Protein AF-A0A9W9AY41-F1 (afdb_monomer)

Radius of gyration: 22.3 Å; Cα contacts (8 Å, |Δi|>4): 26; chains: 1; bounding box: 44×32×64 Å

Foldseek 3Di:
DCPDPVNVVVVVVVVVVVVVLVVLVVVLVVLVVLLVCLVVLVVVLVVVLVVCVVPDVPVNVVSVVVCVVVVVVSVVSNVVSVVSNPDDSD

Mean predicted aligned error: 7.11 Å

Secondary structure (DSSP, 8-state):
----HHHHHHHHHHHHHHHHHHHHHHHHHHHHHHHHHHHHHHHHHHHHHHHHTTT-HHHHHHHHHHHHHHHHHHHHHHHHHHHHHTSTT-

Solvent-accessible surface area (backbone atoms only — not comparable to full-atom values): 5025 Å² total; per-residue (Å²): 134,81,85,43,70,71,56,50,53,50,50,52,52,51,51,52,52,57,49,50,55,52,50,49,57,52,48,54,52,48,49,54,49,52,55,49,49,57,56,49,51,56,54,51,53,54,52,51,34,64,72,34,47,89,79,38,59,68,60,28,49,51,52,49,54,57,45,57,62,46,49,61,53,48,55,54,48,50,54,49,50,53,53,52,61,66,37,91,93,86

pLDDT: mean 88.19, std 7.13, range [57.84, 95.31]

Structure (mmCIF, N/CA/C/O backbone):
data_AF-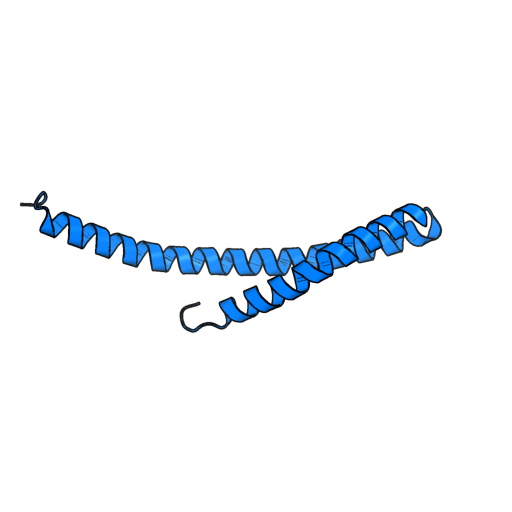A0A9W9AY41-F1
#
_entry.id   AF-A0A9W9AY41-F1
#
loop_
_atom_site.group_PDB
_atom_site.id
_atom_site.type_symbol
_atom_site.label_atom_id
_atom_site.label_alt_id
_atom_site.label_comp_id
_atom_site.label_asym_id
_atom_site.label_entity_id
_atom_site.label_seq_id
_atom_site.pdbx_PDB_ins_code
_atom_site.Cartn_x
_atom_site.Cartn_y
_atom_site.Cartn_z
_atom_site.occupancy
_atom_site.B_iso_or_equiv
_atom_site.auth_seq_id
_atom_site.auth_comp_id
_atom_site.auth_asym_id
_atom_site.auth_atom_id
_atom_site.pdbx_PDB_model_num
ATOM 1 N N . GLN A 1 1 ? 28.199 21.203 -37.710 1.00 57.88 1 GLN A N 1
ATOM 2 C CA . GLN A 1 1 ? 26.807 21.707 -37.749 1.00 57.88 1 GLN A CA 1
ATOM 3 C C . GLN A 1 1 ? 25.978 20.984 -36.687 1.00 57.88 1 GLN A C 1
ATOM 5 O O . GLN A 1 1 ? 25.458 19.906 -36.935 1.00 57.88 1 GLN A O 1
ATOM 10 N N . TRP A 1 2 ? 25.921 21.525 -35.471 1.00 58.44 2 TRP A N 1
ATOM 11 C CA . TRP A 1 2 ? 25.244 20.897 -34.323 1.00 58.44 2 TRP A CA 1
ATOM 12 C C . TRP A 1 2 ? 23.785 21.365 -34.162 1.00 58.44 2 TRP A C 1
ATOM 14 O O . TRP A 1 2 ? 22.971 20.676 -33.560 1.00 58.44 2 TRP A O 1
ATOM 24 N N . ALA A 1 3 ? 23.427 22.501 -34.767 1.00 71.94 3 ALA A N 1
ATOM 25 C CA . ALA A 1 3 ? 22.113 23.133 -34.646 1.00 71.94 3 ALA A CA 1
ATOM 26 C C . ALA A 1 3 ? 21.13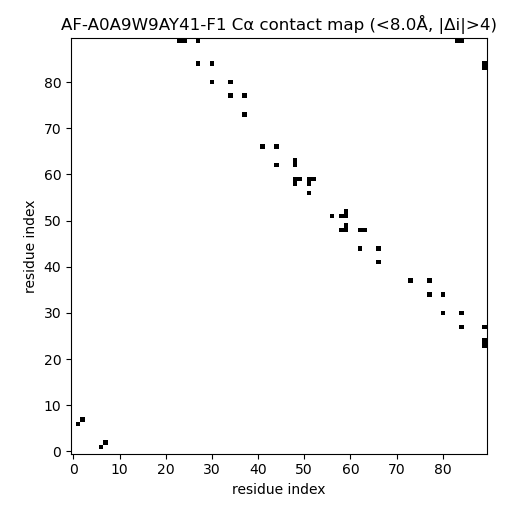1 22.807 -35.794 1.00 71.94 3 ALA A C 1
ATOM 28 O O . ALA A 1 3 ? 20.174 23.545 -36.010 1.00 71.94 3 ALA A O 1
ATOM 29 N N . THR A 1 4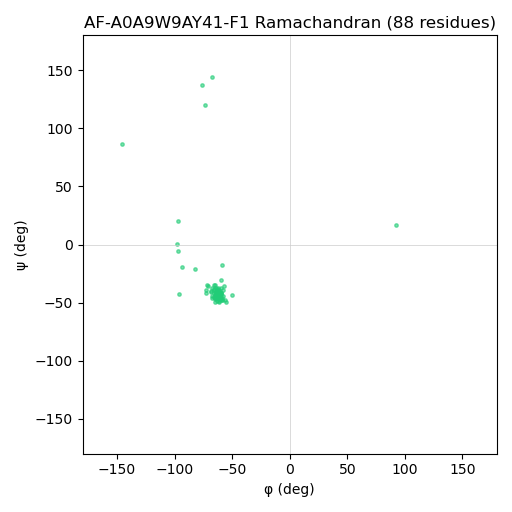 ? 21.341 21.724 -36.546 1.00 87.75 4 THR A N 1
ATOM 30 C CA . THR A 1 4 ? 20.408 21.318 -37.611 1.00 87.75 4 THR A CA 1
ATOM 31 C C . THR A 1 4 ? 19.161 20.668 -37.003 1.00 87.75 4 THR A C 1
ATOM 33 O O . THR A 1 4 ? 19.278 19.831 -36.108 1.00 87.75 4 THR A O 1
ATOM 36 N N . PHE A 1 5 ? 17.968 21.002 -37.510 1.00 85.69 5 PHE A N 1
ATOM 37 C CA . PHE A 1 5 ? 16.682 20.468 -37.025 1.00 85.69 5 PHE A CA 1
ATOM 38 C C . PHE A 1 5 ? 16.672 18.934 -36.910 1.00 85.69 5 PHE A C 1
ATOM 40 O O . PHE A 1 5 ? 16.261 18.385 -35.892 1.00 85.69 5 PHE A O 1
ATOM 47 N N . ARG A 1 6 ? 17.224 18.243 -37.915 1.00 86.12 6 ARG A N 1
ATOM 48 C CA . ARG A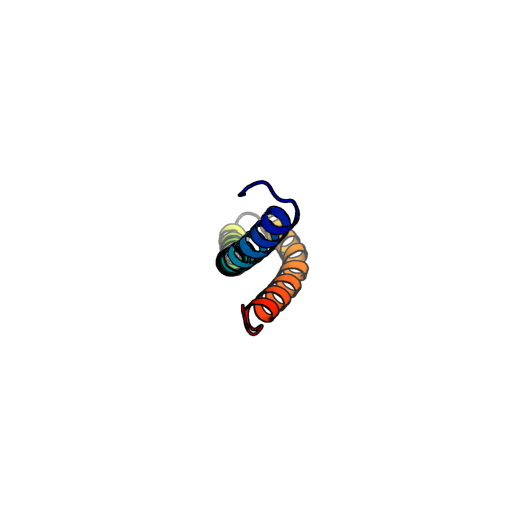 1 6 ? 17.330 16.777 -37.936 1.00 86.12 6 ARG A CA 1
ATOM 49 C C . ARG A 1 6 ? 18.146 16.221 -36.764 1.00 86.12 6 ARG A C 1
ATOM 51 O O . ARG A 1 6 ? 17.734 15.249 -36.145 1.00 86.12 6 ARG A O 1
ATOM 58 N N . ASN A 1 7 ? 19.257 16.871 -36.422 1.00 86.19 7 ASN A N 1
ATOM 59 C CA . ASN A 1 7 ? 20.118 16.453 -35.314 1.00 86.19 7 ASN A CA 1
ATOM 60 C C . ASN A 1 7 ? 19.439 16.704 -33.961 1.00 86.19 7 ASN A C 1
ATOM 62 O O . ASN A 1 7 ? 19.552 15.878 -33.062 1.00 86.19 7 ASN A O 1
ATOM 66 N N . ARG A 1 8 ? 18.670 17.797 -33.831 1.00 86.00 8 ARG A N 1
ATOM 67 C CA . ARG A 1 8 ? 17.854 18.058 -32.632 1.00 86.00 8 ARG A CA 1
ATOM 68 C C . ARG A 1 8 ? 16.761 17.008 -32.442 1.00 86.00 8 ARG A C 1
ATOM 70 O O . ARG A 1 8 ? 16.581 16.540 -31.326 1.00 86.00 8 ARG A O 1
ATOM 77 N N . LEU A 1 9 ? 16.071 16.612 -33.513 1.00 90.19 9 LEU A N 1
ATOM 78 C CA . LEU A 1 9 ? 15.031 15.582 -33.442 1.00 90.19 9 LEU A CA 1
ATOM 79 C C . LEU A 1 9 ? 15.601 14.223 -33.010 1.00 90.19 9 LEU A C 1
ATOM 81 O O . LEU A 1 9 ? 15.016 13.567 -32.153 1.00 90.19 9 LEU A O 1
ATOM 85 N N . ILE A 1 10 ? 16.758 13.834 -33.559 1.00 88.81 10 ILE A N 1
ATOM 86 C CA . ILE A 1 10 ? 17.461 12.600 -33.175 1.00 88.81 10 ILE A CA 1
ATOM 87 C C . ILE A 1 10 ? 17.869 12.656 -3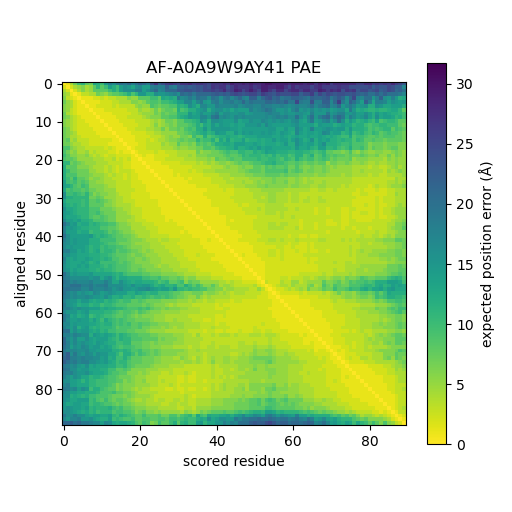1.699 1.00 88.81 10 ILE A C 1
ATOM 89 O O . ILE A 1 10 ? 17.601 11.716 -30.961 1.00 88.81 10 ILE A O 1
ATOM 93 N N . MET A 1 11 ? 18.444 13.774 -31.245 1.00 89.00 11 MET A N 1
ATOM 94 C CA . MET A 1 11 ? 18.816 13.945 -29.837 1.00 89.00 11 MET A CA 1
ATOM 95 C C . MET A 1 11 ? 17.603 13.868 -28.911 1.00 89.00 11 MET A C 1
ATOM 97 O O . MET A 1 11 ? 17.651 13.186 -27.898 1.00 89.00 11 MET A O 1
ATOM 101 N N . GLN A 1 12 ? 16.483 14.499 -29.265 1.00 88.69 12 GLN A N 1
ATOM 102 C CA . GLN A 1 12 ? 15.255 14.402 -28.474 1.00 88.69 12 GLN A CA 1
ATOM 103 C C . GLN A 1 12 ? 14.708 12.972 -28.412 1.00 88.69 12 GLN A C 1
ATOM 105 O O . GLN A 1 12 ? 14.244 12.551 -27.360 1.00 88.69 12 GLN A O 1
ATOM 110 N N . GLN A 1 13 ? 14.741 12.224 -29.519 1.00 89.25 13 GLN A N 1
ATOM 111 C CA . GLN A 1 13 ? 14.346 10.811 -29.525 1.00 89.25 13 GLN A CA 1
ATOM 112 C C . GLN A 1 13 ? 15.264 9.971 -28.636 1.00 89.25 13 GLN A C 1
ATOM 114 O O . GLN A 1 13 ? 14.773 9.156 -27.862 1.00 89.25 13 GLN A O 1
ATOM 119 N N . PHE A 1 14 ? 16.571 10.213 -28.713 1.00 86.88 14 PHE A N 1
ATOM 120 C CA . PHE A 1 14 ? 17.573 9.533 -27.904 1.00 86.88 14 PHE A CA 1
ATOM 121 C C . PHE A 1 14 ? 17.397 9.815 -26.406 1.00 86.88 14 PHE A C 1
ATOM 123 O O . PHE A 1 14 ? 17.319 8.881 -25.618 1.00 86.88 14 PHE A O 1
ATOM 130 N N . PHE A 1 15 ? 17.233 11.082 -26.012 1.00 86.31 15 PHE A N 1
ATOM 131 C CA . PHE A 1 15 ? 16.984 11.438 -24.613 1.00 86.31 15 PHE A CA 1
ATOM 132 C C . PHE A 1 15 ? 15.648 10.903 -24.096 1.00 86.31 15 PHE A C 1
ATOM 134 O O . PHE A 1 15 ? 15.581 10.497 -22.945 1.00 86.31 15 PHE A O 1
ATOM 141 N N . ARG A 1 16 ? 14.601 10.842 -24.933 1.00 89.88 16 ARG A N 1
ATOM 142 C CA . ARG A 1 16 ? 13.341 10.184 -24.548 1.00 89.88 16 ARG A CA 1
ATOM 143 C C . ARG A 1 16 ? 13.523 8.693 -24.285 1.00 89.88 16 ARG A C 1
ATOM 145 O O . ARG A 1 16 ? 12.889 8.183 -23.377 1.00 89.88 16 ARG A O 1
ATOM 152 N N . LEU A 1 17 ? 14.354 8.011 -25.075 1.00 87.62 17 LEU A N 1
ATOM 153 C CA . LEU A 1 17 ? 14.639 6.593 -24.866 1.00 87.62 17 LEU A CA 1
ATOM 154 C C . LEU A 1 17 ? 15.376 6.372 -23.538 1.00 87.62 17 LEU A C 1
ATOM 156 O O . LEU A 1 17 ? 14.932 5.557 -22.743 1.00 87.62 17 LEU A O 1
ATOM 160 N N . ILE A 1 18 ? 16.444 7.139 -23.287 1.00 87.69 18 ILE A N 1
ATOM 161 C CA . ILE A 1 18 ? 17.203 7.059 -22.027 1.00 87.69 18 ILE A CA 1
ATOM 162 C C . ILE A 1 18 ? 16.294 7.353 -20.836 1.00 87.69 18 ILE A C 1
ATOM 164 O O . ILE A 1 18 ? 16.280 6.604 -19.868 1.00 87.69 18 ILE A O 1
ATOM 168 N N . HIS A 1 19 ? 15.504 8.424 -20.921 1.00 89.50 19 HIS A N 1
ATOM 169 C CA . HIS A 1 19 ? 14.632 8.802 -19.820 1.00 89.50 19 HIS A CA 1
ATOM 170 C C . HIS A 1 19 ? 13.542 7.761 -19.564 1.00 89.50 19 HIS A C 1
ATOM 172 O O . HIS A 1 19 ? 13.214 7.511 -18.415 1.00 89.50 19 HIS A O 1
ATOM 178 N N . ALA A 1 20 ? 13.023 7.112 -20.610 1.00 87.00 20 ALA A N 1
ATOM 179 C CA . ALA A 1 20 ? 12.052 6.038 -20.445 1.00 87.00 20 ALA A CA 1
ATOM 180 C C . ALA A 1 20 ? 12.636 4.842 -19.675 1.00 87.00 20 ALA A C 1
ATOM 182 O O . ALA A 1 20 ? 11.925 4.241 -18.877 1.00 87.00 20 ALA A O 1
ATOM 183 N N . GLU A 1 21 ? 13.912 4.500 -19.884 1.00 86.56 21 GLU A N 1
ATOM 184 C CA . GLU A 1 21 ? 14.582 3.449 -19.105 1.00 86.56 21 GLU A CA 1
ATOM 185 C C . GLU A 1 21 ? 14.708 3.848 -17.627 1.00 86.56 21 GLU A C 1
ATOM 187 O O . GLU A 1 21 ? 14.332 3.073 -16.751 1.00 86.56 21 GLU A O 1
ATOM 192 N N . GLU A 1 22 ? 15.140 5.080 -17.345 1.00 89.12 22 GLU A N 1
ATOM 193 C CA . GLU A 1 22 ? 15.226 5.596 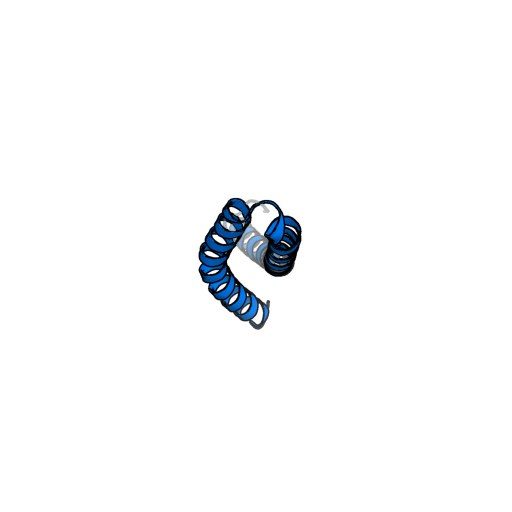-15.972 1.00 89.12 22 GLU A CA 1
ATOM 194 C C . GLU A 1 22 ? 13.847 5.653 -15.295 1.00 89.12 22 GLU A C 1
ATOM 196 O O . GLU A 1 22 ? 13.692 5.234 -14.149 1.00 89.12 22 GLU A O 1
ATOM 201 N N . GLU A 1 23 ? 12.827 6.159 -15.992 1.00 89.50 23 GLU A N 1
ATOM 202 C CA . GLU A 1 23 ? 11.457 6.246 -15.481 1.00 89.50 23 GLU A CA 1
ATOM 203 C C . GLU A 1 23 ? 10.905 4.864 -15.114 1.00 89.50 23 GLU A C 1
ATOM 205 O O . GLU A 1 23 ? 10.223 4.747 -14.096 1.00 89.50 23 GLU A O 1
ATOM 210 N N . ILE A 1 24 ? 11.220 3.813 -15.880 1.00 88.00 24 ILE A N 1
ATOM 211 C CA . ILE A 1 24 ? 10.818 2.438 -15.546 1.00 88.00 24 ILE A CA 1
ATOM 212 C C . ILE A 1 24 ? 11.410 2.013 -14.195 1.00 88.00 24 ILE A C 1
ATOM 214 O O . ILE A 1 24 ? 10.668 1.517 -13.342 1.00 88.00 24 ILE A O 1
ATOM 218 N N . ASP A 1 25 ? 12.702 2.260 -13.962 1.00 88.44 25 ASP A N 1
ATOM 219 C CA . ASP A 1 25 ? 13.362 1.925 -12.693 1.00 88.44 25 ASP A CA 1
ATOM 220 C C . ASP A 1 25 ? 12.735 2.685 -11.511 1.00 88.44 25 ASP A C 1
ATOM 222 O O . ASP A 1 25 ? 12.430 2.098 -10.465 1.00 88.44 25 ASP A O 1
ATOM 226 N N . TRP A 1 26 ? 12.473 3.985 -11.682 1.00 91.38 26 TRP A N 1
ATOM 227 C CA . TRP A 1 26 ? 11.813 4.806 -10.661 1.00 91.38 26 TRP A CA 1
ATOM 228 C C . TRP A 1 26 ? 10.394 4.325 -10.360 1.00 91.38 26 TRP A C 1
ATOM 230 O O . TRP A 1 26 ? 10.014 4.213 -9.192 1.00 91.38 26 TRP A O 1
ATOM 240 N N . ILE A 1 27 ? 9.614 3.997 -11.392 1.00 90.44 27 ILE A N 1
ATOM 241 C CA . ILE A 1 27 ? 8.260 3.474 -11.207 1.00 90.44 27 ILE A CA 1
ATOM 242 C C . ILE A 1 27 ? 8.310 2.120 -10.492 1.00 90.44 27 ILE A C 1
ATOM 244 O O . ILE A 1 27 ? 7.470 1.871 -9.630 1.00 90.44 27 ILE A O 1
ATOM 248 N N . HIS A 1 28 ? 9.290 1.255 -10.768 1.00 88.94 28 HIS A N 1
ATOM 249 C CA . HIS A 1 28 ? 9.424 -0.021 -10.059 1.00 88.94 28 HIS A CA 1
ATOM 250 C C . HIS A 1 28 ? 9.630 0.173 -8.547 1.00 88.94 28 HIS A C 1
ATOM 252 O O . HIS A 1 28 ? 9.002 -0.519 -7.733 1.00 88.94 28 HIS A O 1
ATOM 258 N N . ILE A 1 29 ? 10.484 1.127 -8.163 1.00 90.69 29 ILE A N 1
ATOM 259 C CA . ILE A 1 29 ? 10.709 1.493 -6.758 1.00 90.69 29 ILE A CA 1
ATOM 260 C C . ILE A 1 29 ? 9.406 2.001 -6.138 1.00 90.69 29 ILE A C 1
ATOM 262 O O . ILE A 1 29 ? 9.006 1.533 -5.071 1.00 90.69 29 ILE A O 1
ATOM 266 N N . GLU A 1 30 ? 8.703 2.891 -6.835 1.00 92.94 30 GLU A N 1
ATOM 267 C CA . GLU A 1 30 ? 7.460 3.472 -6.333 1.00 92.94 30 GLU A CA 1
ATOM 268 C C . GLU A 1 30 ? 6.343 2.429 -6.191 1.00 92.94 30 GLU A C 1
ATOM 270 O O . GLU A 1 30 ? 5.640 2.402 -5.182 1.00 92.94 30 GLU A O 1
ATOM 275 N N . ILE A 1 31 ? 6.231 1.484 -7.128 1.00 90.62 31 ILE A N 1
ATOM 276 C CA . ILE A 1 31 ? 5.327 0.334 -7.006 1.00 90.62 31 ILE A CA 1
ATOM 277 C C . ILE A 1 31 ? 5.650 -0.464 -5.738 1.00 90.62 31 ILE A C 1
ATOM 279 O O . ILE A 1 31 ? 4.741 -0.838 -4.995 1.00 90.62 31 ILE A O 1
ATOM 283 N N . CYS A 1 32 ? 6.930 -0.724 -5.456 1.00 90.12 32 CYS A N 1
ATOM 284 C CA . CYS A 1 32 ? 7.334 -1.433 -4.242 1.00 90.12 32 CYS A CA 1
ATOM 285 C C . CYS A 1 32 ? 6.990 -0.649 -2.966 1.00 90.12 32 CYS A C 1
ATOM 287 O O . CYS A 1 32 ? 6.518 -1.252 -1.995 1.00 90.12 32 CYS A O 1
ATOM 289 N N . HIS A 1 33 ? 7.168 0.673 -2.965 1.00 93.62 33 HIS A N 1
ATOM 290 C CA . HIS A 1 33 ? 6.769 1.525 -1.846 1.00 93.62 33 HIS A CA 1
ATOM 291 C C . HIS A 1 33 ? 5.258 1.509 -1.626 1.00 93.62 33 HIS A C 1
ATOM 293 O O . HIS A 1 33 ? 4.817 1.302 -0.498 1.00 93.62 33 HIS A O 1
ATOM 299 N N . LEU A 1 34 ? 4.462 1.643 -2.689 1.00 92.00 34 LEU A N 1
ATOM 300 C CA . LEU A 1 34 ? 3.002 1.626 -2.600 1.00 92.00 34 LEU A CA 1
ATOM 301 C C . LEU A 1 34 ? 2.476 0.284 -2.083 1.00 92.00 34 LEU A C 1
ATOM 303 O O . LEU A 1 34 ? 1.621 0.262 -1.200 1.00 92.00 34 LEU A O 1
ATOM 307 N N . LEU A 1 35 ? 3.017 -0.837 -2.573 1.00 90.81 35 LEU A N 1
ATOM 308 C CA . LEU A 1 35 ? 2.680 -2.168 -2.056 1.00 90.81 35 LEU A CA 1
ATOM 309 C C . LEU A 1 35 ? 3.008 -2.273 -0.557 1.00 90.81 35 LEU A C 1
ATOM 311 O O . LEU A 1 35 ? 2.179 -2.727 0.230 1.00 90.81 35 LEU A O 1
ATOM 315 N N . THR A 1 36 ? 4.192 -1.810 -0.154 1.00 93.12 36 THR A N 1
ATOM 316 C CA . THR A 1 36 ? 4.618 -1.820 1.254 1.00 93.12 36 THR A CA 1
ATOM 317 C C . THR A 1 36 ? 3.694 -0.969 2.119 1.00 93.12 36 THR A C 1
ATOM 319 O O . THR A 1 36 ? 3.249 -1.424 3.170 1.00 93.12 36 THR A O 1
ATOM 322 N N . TYR A 1 37 ? 3.357 0.235 1.659 1.00 92.00 37 TYR A N 1
ATOM 323 C CA . TYR A 1 37 ? 2.454 1.145 2.351 1.00 92.00 37 TYR A CA 1
ATOM 324 C C . TYR A 1 37 ? 1.063 0.531 2.544 1.00 92.00 37 TYR A C 1
ATOM 326 O O . TYR A 1 37 ? 0.544 0.567 3.654 1.00 92.00 37 TYR A O 1
ATOM 334 N N . ILE A 1 38 ? 0.488 -0.092 1.507 1.00 90.12 38 ILE A N 1
ATOM 335 C CA . ILE A 1 38 ? -0.820 -0.762 1.594 1.00 90.12 38 ILE A CA 1
ATOM 336 C C . ILE A 1 38 ? -0.799 -1.868 2.659 1.00 90.12 38 ILE A C 1
ATOM 338 O O . ILE A 1 38 ? -1.700 -1.936 3.499 1.00 90.12 38 ILE A O 1
ATOM 342 N N . CYS A 1 39 ? 0.227 -2.725 2.650 1.00 89.44 39 CYS A N 1
ATOM 343 C CA . CYS A 1 39 ? 0.358 -3.798 3.638 1.00 89.44 39 CYS A CA 1
ATOM 344 C C . CYS A 1 39 ? 0.540 -3.259 5.060 1.00 89.44 39 CYS A C 1
ATOM 346 O O . CYS A 1 39 ? -0.064 -3.772 6.004 1.00 89.44 39 CYS A O 1
ATOM 348 N N . GLU A 1 40 ? 1.376 -2.237 5.219 1.00 92.62 40 GLU A N 1
ATOM 349 C CA . GLU A 1 40 ? 1.701 -1.688 6.528 1.00 92.62 40 GLU A CA 1
ATOM 350 C C . GLU A 1 40 ? 0.533 -0.897 7.120 1.00 92.62 40 GLU A C 1
ATOM 352 O O . GLU A 1 40 ? 0.229 -1.052 8.300 1.00 92.62 40 GLU A O 1
ATOM 357 N N . GLU A 1 41 ? -0.191 -0.126 6.305 1.00 90.94 41 GLU A N 1
ATOM 358 C CA . GLU A 1 41 ? -1.416 0.554 6.725 1.00 90.94 41 GLU A CA 1
ATOM 359 C C . GLU A 1 41 ? -2.429 -0.454 7.282 1.00 90.94 41 GLU A C 1
ATOM 361 O O . GLU A 1 41 ? -2.946 -0.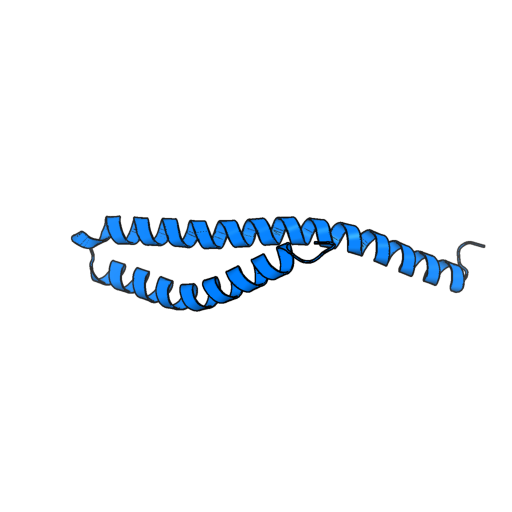268 8.385 1.00 90.94 41 GLU A O 1
ATOM 366 N N . GLN A 1 42 ? -2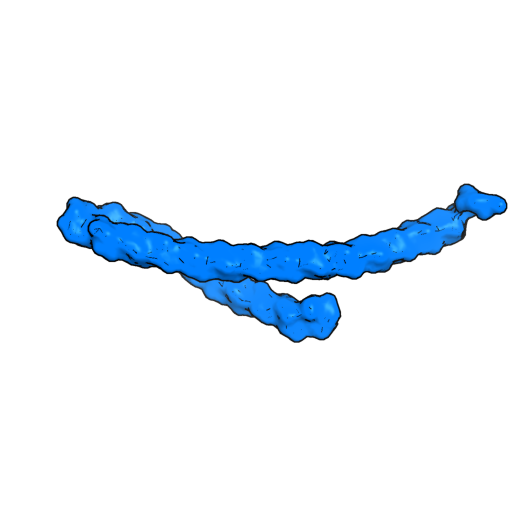.656 -1.564 6.573 1.00 87.75 42 GLN A N 1
ATOM 367 C CA . GLN A 1 42 ? -3.561 -2.619 7.029 1.00 87.75 42 GLN A CA 1
ATOM 368 C C . GLN A 1 42 ? -3.118 -3.212 8.375 1.00 87.75 42 GLN A C 1
ATOM 370 O O . GLN A 1 42 ? -3.941 -3.413 9.272 1.00 87.75 42 GLN A O 1
ATOM 375 N N . ARG A 1 43 ? -1.815 -3.466 8.541 1.00 91.06 43 ARG A N 1
ATOM 376 C CA . ARG A 1 43 ? -1.245 -3.997 9.786 1.00 91.06 43 ARG A CA 1
ATOM 377 C C . ARG A 1 43 ? -1.423 -3.022 10.952 1.00 91.06 43 ARG A C 1
ATOM 379 O O . ARG A 1 43 ? -1.829 -3.435 12.038 1.00 91.06 43 ARG A O 1
ATOM 386 N N . VAL A 1 44 ? -1.122 -1.743 10.733 1.00 93.31 44 VAL A N 1
ATOM 387 C CA . VAL A 1 44 ? -1.182 -0.692 11.758 1.00 93.31 44 VAL A CA 1
ATOM 388 C C . VAL A 1 44 ? -2.621 -0.426 12.189 1.00 93.31 44 VAL A C 1
ATOM 390 O O . VAL A 1 44 ? -2.888 -0.386 13.390 1.00 93.31 44 VAL A O 1
ATOM 393 N N . LEU A 1 45 ? -3.557 -0.294 11.245 1.00 91.62 45 LEU A N 1
ATOM 394 C CA . LEU A 1 45 ? -4.968 -0.061 11.565 1.00 91.62 45 LEU A CA 1
ATOM 395 C C . LEU A 1 45 ? -5.574 -1.244 12.325 1.00 91.62 45 LEU A C 1
ATOM 397 O O . LEU A 1 45 ? -6.259 -1.035 13.325 1.00 91.62 45 LEU A O 1
ATOM 401 N N . GLY A 1 46 ? -5.267 -2.478 11.912 1.00 91.38 46 GLY A N 1
ATOM 402 C CA . GLY A 1 46 ? -5.715 -3.681 12.615 1.00 91.38 46 GLY A CA 1
ATOM 403 C C . GLY A 1 46 ? -5.175 -3.763 14.045 1.00 91.38 46 GLY A C 1
ATOM 404 O O . GLY A 1 46 ? -5.935 -4.015 14.979 1.00 91.38 46 GLY A O 1
ATOM 405 N N . ALA A 1 47 ? -3.881 -3.483 14.234 1.00 93.56 47 ALA A N 1
ATOM 406 C CA . ALA A 1 47 ? -3.273 -3.446 15.562 1.00 93.56 47 ALA A CA 1
ATOM 407 C C . ALA A 1 47 ? -3.894 -2.352 16.444 1.00 93.56 47 ALA A C 1
ATOM 409 O O . ALA A 1 47 ? -4.198 -2.603 17.609 1.00 93.56 47 ALA A O 1
ATOM 410 N N . LYS A 1 48 ? -4.137 -1.160 15.883 1.00 92.50 48 LYS A N 1
ATOM 411 C CA . LYS A 1 48 ? -4.720 -0.048 16.636 1.00 92.50 48 LYS A CA 1
ATOM 412 C C . LYS A 1 48 ? -6.169 -0.315 17.026 1.00 92.50 48 LYS A C 1
ATOM 414 O O . LYS A 1 48 ? -6.550 -0.018 18.152 1.00 92.50 48 LYS A O 1
ATOM 419 N N . ALA A 1 49 ? -6.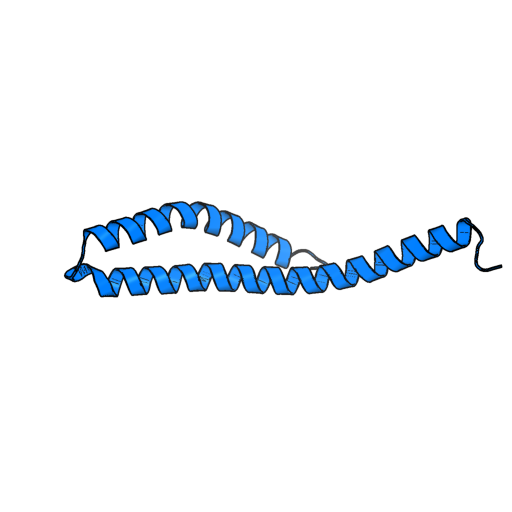953 -0.916 16.132 1.00 92.81 49 ALA A N 1
ATOM 420 C CA . ALA A 1 49 ? -8.318 -1.337 16.427 1.00 92.81 49 ALA A CA 1
ATOM 421 C C . ALA A 1 49 ? -8.365 -2.351 17.581 1.00 92.81 49 ALA A C 1
ATOM 423 O O . ALA A 1 49 ? -9.219 -2.226 18.452 1.00 92.81 49 ALA A O 1
ATOM 424 N N . ALA A 1 50 ? -7.437 -3.314 17.615 1.00 92.44 50 ALA A N 1
ATOM 425 C CA . ALA A 1 50 ? -7.351 -4.295 18.698 1.00 92.44 50 ALA A CA 1
ATOM 426 C C . ALA A 1 50 ? -6.941 -3.664 20.042 1.00 92.44 50 ALA A C 1
ATOM 428 O O . ALA A 1 50 ? -7.468 -4.045 21.082 1.00 92.44 50 ALA A O 1
ATOM 429 N N . GLU A 1 51 ? -6.034 -2.681 20.025 1.00 94.12 51 GLU A N 1
ATOM 430 C CA . GLU A 1 51 ? -5.603 -1.948 21.226 1.00 94.12 51 GLU A CA 1
ATOM 431 C C . GLU A 1 51 ? -6.767 -1.195 21.888 1.00 94.12 51 GLU A C 1
ATOM 433 O O . GLU A 1 51 ? -6.882 -1.191 23.109 1.00 94.12 51 GLU A O 1
ATOM 438 N N . VAL A 1 52 ? -7.655 -0.592 21.089 1.00 94.31 52 VAL A N 1
ATOM 439 C CA . VAL A 1 52 ? -8.737 0.271 21.594 1.00 94.31 52 VAL A CA 1
ATOM 440 C C . VAL A 1 52 ? -10.098 -0.429 21.736 1.00 94.31 52 VAL A C 1
ATOM 442 O O . VAL A 1 52 ? -11.060 0.209 22.165 1.00 94.31 52 VAL A O 1
ATOM 445 N N . GLU A 1 53 ? -10.203 -1.729 21.422 1.00 90.44 53 GLU A N 1
ATOM 446 C CA . GLU A 1 53 ? -11.477 -2.476 21.393 1.00 90.44 53 GLU A CA 1
ATOM 447 C C . GLU A 1 53 ? -12.225 -2.464 22.732 1.00 90.44 53 GLU A C 1
ATOM 449 O O . GLU A 1 53 ? -13.445 -2.296 22.756 1.00 90.44 53 GLU A O 1
ATOM 454 N N . GLY A 1 54 ? -11.499 -2.571 23.848 1.00 89.25 54 GLY A N 1
ATOM 455 C CA . GLY A 1 54 ? -12.084 -2.533 25.192 1.00 89.25 54 GLY A CA 1
ATOM 456 C C . GLY A 1 54 ? -12.354 -1.126 25.738 1.00 89.25 54 GLY A C 1
ATOM 457 O O . GLY A 1 54 ? -13.169 -0.975 26.645 1.00 89.25 54 GLY A O 1
ATOM 458 N N . GLU A 1 55 ? -11.687 -0.102 25.204 1.00 93.94 55 GLU A N 1
ATOM 459 C CA . GLU A 1 55 ? -11.739 1.266 25.736 1.00 93.94 55 GLU A CA 1
ATOM 460 C C . GLU A 1 55 ? -12.758 2.137 25.003 1.00 93.94 55 GLU A C 1
ATOM 462 O O . GLU A 1 55 ? -13.489 2.912 25.623 1.00 93.94 55 GLU A O 1
ATOM 467 N N . ASN A 1 56 ? -12.808 2.027 23.674 1.00 94.19 56 ASN A N 1
ATOM 468 C CA . ASN A 1 56 ? -13.660 2.866 22.846 1.00 94.19 56 ASN A CA 1
ATOM 469 C C . ASN A 1 56 ? -14.197 2.102 21.623 1.00 94.19 56 ASN A C 1
ATOM 471 O O . ASN A 1 56 ? -13.647 2.202 20.521 1.00 94.19 56 ASN A O 1
ATOM 475 N N . PRO A 1 57 ? -15.331 1.397 21.785 1.00 92.31 57 PRO A N 1
ATOM 476 C CA . PRO A 1 57 ? -15.967 0.656 20.698 1.00 92.31 57 PRO A CA 1
ATOM 477 C C . PRO A 1 57 ? -16.375 1.533 19.505 1.00 92.31 57 PRO A C 1
ATOM 479 O O . PRO A 1 57 ? -16.362 1.068 18.367 1.00 92.31 57 PRO A O 1
ATOM 482 N N . ALA A 1 58 ? -16.716 2.806 19.740 1.00 94.62 58 ALA A N 1
ATOM 483 C CA . ALA A 1 58 ? -17.087 3.730 18.669 1.00 94.62 58 ALA A CA 1
ATOM 484 C C . ALA A 1 58 ? -15.886 4.066 17.775 1.00 94.62 58 ALA A C 1
ATOM 486 O O . ALA A 1 58 ? -16.011 4.078 16.552 1.00 94.62 58 ALA A O 1
ATOM 487 N N . LEU A 1 59 ? -14.707 4.271 18.369 1.00 93.62 59 LEU A N 1
ATOM 488 C CA . LEU A 1 59 ? -13.474 4.492 17.614 1.00 93.62 59 LEU A CA 1
ATOM 489 C C . LEU A 1 59 ? -13.076 3.246 16.811 1.00 93.62 59 LEU A C 1
ATOM 491 O O . LEU A 1 59 ? -12.638 3.361 15.671 1.00 93.62 59 LEU A O 1
ATOM 495 N N . VAL A 1 60 ? -13.268 2.050 17.368 1.00 95.31 60 VAL A N 1
ATOM 496 C CA . VAL A 1 60 ? -12.997 0.784 16.661 1.00 95.31 60 VAL A CA 1
ATOM 497 C C . VAL A 1 60 ? -13.893 0.643 15.439 1.00 95.31 60 VAL A C 1
ATOM 499 O O . VAL A 1 60 ? -13.415 0.255 14.374 1.00 95.31 60 VAL A O 1
ATOM 502 N N . LEU A 1 61 ? -15.178 0.985 15.575 1.00 94.25 61 LEU A N 1
ATOM 503 C CA . LEU A 1 61 ? -16.110 0.996 14.453 1.00 94.25 61 LEU A CA 1
ATOM 504 C C . LEU A 1 61 ? -15.644 1.970 13.365 1.00 94.25 61 LEU A C 1
ATOM 506 O O . LEU A 1 61 ? -15.554 1.568 12.212 1.00 94.25 61 LEU A O 1
ATOM 510 N N . GLN A 1 62 ? -15.247 3.191 13.733 1.00 94.94 62 GLN A N 1
ATOM 511 C CA . GLN A 1 62 ? -14.720 4.176 12.778 1.00 94.94 62 GLN A CA 1
ATOM 512 C C . GLN A 1 62 ? -13.457 3.683 12.059 1.00 94.94 62 GLN A C 1
ATOM 514 O O . GLN A 1 62 ? -13.325 3.865 10.850 1.00 94.94 62 GLN A O 1
ATOM 519 N N . ILE A 1 63 ? -12.534 3.033 12.777 1.00 92.88 63 ILE A N 1
ATOM 520 C CA . ILE A 1 63 ? -11.327 2.447 12.175 1.00 92.88 63 ILE A CA 1
ATOM 521 C C . ILE A 1 63 ? -11.703 1.336 11.187 1.00 92.88 63 ILE A C 1
ATOM 523 O O . ILE A 1 63 ? -11.123 1.265 10.104 1.00 92.88 63 ILE A O 1
ATOM 527 N N . ARG A 1 64 ? -12.675 0.482 11.536 1.00 90.94 64 ARG A N 1
ATOM 528 C CA . ARG A 1 64 ? -13.159 -0.593 10.656 1.00 90.94 64 ARG A CA 1
ATOM 529 C C . ARG A 1 64 ? -13.847 -0.040 9.412 1.00 90.94 64 ARG A C 1
ATOM 531 O O . ARG A 1 64 ? -13.520 -0.482 8.321 1.00 90.94 64 ARG A O 1
ATOM 538 N N . GLU A 1 65 ? -14.718 0.954 9.554 1.00 92.56 65 GLU A N 1
ATOM 539 C CA . GLU A 1 65 ? -15.395 1.601 8.422 1.00 92.56 65 GLU A CA 1
ATOM 540 C C . GLU A 1 65 ? -14.394 2.268 7.468 1.00 92.56 65 GLU A C 1
ATOM 542 O O . GLU A 1 65 ? -14.451 2.053 6.256 1.00 92.56 65 GLU A O 1
ATOM 547 N N . TYR A 1 66 ? -13.426 3.010 8.016 1.00 90.88 66 TYR A N 1
ATOM 548 C CA . TYR A 1 66 ? -12.340 3.606 7.234 1.00 90.88 66 TYR A CA 1
ATOM 549 C C . TYR A 1 66 ? -11.515 2.541 6.498 1.00 90.88 66 TYR A C 1
ATOM 551 O O . TYR A 1 66 ? -11.147 2.712 5.330 1.00 90.88 66 TYR A O 1
ATOM 559 N N . TRP A 1 67 ? -11.225 1.423 7.169 1.00 90.06 67 TRP A N 1
ATOM 560 C CA . TRP A 1 67 ? -10.496 0.320 6.561 1.00 90.06 67 TRP A CA 1
ATOM 561 C C . TRP A 1 67 ? -11.305 -0.367 5.457 1.00 90.06 67 TRP A C 1
ATOM 563 O O . TRP A 1 67 ? -10.752 -0.591 4.385 1.00 90.06 67 TRP A O 1
ATOM 573 N N . ASP A 1 68 ? -12.590 -0.647 5.665 1.00 88.81 68 ASP A N 1
ATOM 574 C CA . ASP A 1 68 ? -13.452 -1.313 4.683 1.00 88.81 68 ASP A CA 1
ATOM 575 C C . ASP A 1 68 ? -13.589 -0.501 3.392 1.00 88.81 68 ASP A C 1
ATOM 577 O O . ASP A 1 68 ? -13.552 -1.063 2.293 1.00 88.81 68 ASP A O 1
ATOM 581 N N . GLU A 1 69 ? -13.692 0.826 3.498 1.00 88.50 69 GLU A N 1
ATOM 582 C CA . GLU A 1 69 ? -13.708 1.705 2.330 1.00 88.50 69 GLU A CA 1
ATOM 583 C C . GLU A 1 69 ? -12.402 1.579 1.531 1.00 88.50 69 GLU A C 1
ATOM 585 O O . GLU A 1 69 ? -12.425 1.326 0.322 1.00 88.50 69 GLU A O 1
ATOM 590 N N . ARG A 1 70 ? -11.253 1.672 2.209 1.00 87.44 70 ARG A N 1
ATOM 591 C CA . ARG A 1 70 ? -9.931 1.605 1.568 1.00 87.44 70 ARG A CA 1
ATOM 592 C C . ARG A 1 70 ? -9.563 0.215 1.081 1.00 87.44 70 ARG A C 1
ATOM 594 O O . ARG A 1 70 ? -8.940 0.105 0.032 1.00 87.44 70 ARG A O 1
ATOM 601 N N . ALA A 1 71 ? -9.958 -0.846 1.779 1.00 85.88 71 ALA A N 1
ATOM 602 C CA . ALA A 1 71 ? -9.638 -2.226 1.426 1.00 85.88 71 ALA A CA 1
ATOM 603 C C . ALA A 1 71 ? -10.112 -2.572 0.007 1.00 85.88 71 ALA A C 1
ATOM 605 O O . ALA A 1 71 ? -9.416 -3.276 -0.727 1.00 85.88 71 ALA A O 1
ATOM 606 N N . ARG A 1 72 ? -11.255 -2.016 -0.415 1.00 83.12 72 ARG A N 1
ATOM 607 C CA . ARG A 1 72 ? -11.806 -2.207 -1.767 1.00 83.12 72 ARG A CA 1
ATOM 608 C C . ARG A 1 72 ? -10.901 -1.610 -2.842 1.00 83.12 72 ARG A C 1
ATOM 610 O O . ARG A 1 72 ? -10.663 -2.248 -3.866 1.00 83.12 72 ARG A O 1
ATOM 617 N N . PHE A 1 73 ? -10.378 -0.410 -2.603 1.00 82.81 73 PHE A N 1
ATOM 618 C CA . PHE A 1 73 ? -9.423 0.231 -3.506 1.00 82.81 73 PHE A CA 1
ATOM 619 C C . PHE A 1 73 ? -8.053 -0.445 -3.431 1.00 82.81 73 PHE A C 1
ATOM 621 O O . PHE A 1 73 ? -7.451 -0.726 -4.463 1.00 82.81 73 PHE A O 1
ATOM 628 N N . ASN A 1 74 ? -7.596 -0.788 -2.227 1.00 88.00 74 ASN A N 1
ATOM 629 C CA . ASN A 1 74 ? -6.308 -1.425 -1.984 1.00 88.00 74 ASN A CA 1
ATOM 630 C C . ASN A 1 74 ? -6.204 -2.796 -2.657 1.00 88.00 74 ASN A C 1
ATOM 632 O O . ASN A 1 74 ? -5.164 -3.080 -3.235 1.00 88.00 74 ASN A O 1
ATOM 636 N N . ASP A 1 75 ? -7.254 -3.622 -2.668 1.00 87.25 75 ASP A N 1
ATOM 637 C CA . ASP A 1 75 ? -7.240 -4.908 -3.383 1.00 87.25 75 ASP A CA 1
ATOM 638 C C . ASP A 1 75 ? -7.131 -4.714 -4.908 1.00 87.25 75 ASP A C 1
ATOM 640 O O . ASP A 1 75 ? -6.336 -5.384 -5.574 1.00 87.25 75 ASP A O 1
ATOM 644 N N . LEU A 1 76 ? -7.855 -3.741 -5.474 1.00 90.00 76 LEU A N 1
ATOM 645 C CA . LEU A 1 76 ? -7.743 -3.401 -6.895 1.00 90.00 76 LEU A CA 1
ATOM 646 C C . LEU A 1 76 ? -6.347 -2.859 -7.240 1.00 90.00 76 LEU A C 1
ATOM 648 O O . LEU A 1 76 ? -5.742 -3.284 -8.233 1.00 90.00 76 LEU A O 1
ATOM 652 N N . HIS A 1 77 ? -5.825 -1.944 -6.423 1.00 88.12 77 HIS A N 1
ATOM 653 C CA . HIS A 1 77 ? -4.499 -1.360 -6.593 1.00 88.12 77 HIS A CA 1
ATOM 654 C C . HIS A 1 77 ? -3.414 -2.421 -6.446 1.00 88.12 77 HIS A C 1
ATOM 656 O O . HIS A 1 77 ? -2.564 -2.530 -7.320 1.00 88.12 77 HIS A O 1
ATOM 662 N N . TRP A 1 78 ? -3.492 -3.273 -5.427 1.00 89.69 78 TRP A N 1
ATOM 663 C CA . TRP A 1 78 ? -2.572 -4.384 -5.204 1.00 89.69 78 TRP A CA 1
ATOM 664 C C . TRP A 1 78 ? -2.498 -5.314 -6.417 1.00 89.69 78 TRP A C 1
ATOM 666 O O . TRP A 1 78 ? -1.411 -5.597 -6.923 1.00 89.69 78 TRP A O 1
ATOM 676 N N . ARG A 1 79 ? -3.651 -5.743 -6.946 1.00 90.38 79 ARG A N 1
ATOM 677 C CA . ARG A 1 79 ? -3.712 -6.597 -8.144 1.00 90.38 79 ARG A CA 1
ATOM 678 C C . ARG A 1 79 ? -3.109 -5.913 -9.365 1.00 90.38 79 ARG A C 1
ATOM 680 O O . ARG A 1 79 ? -2.345 -6.543 -10.093 1.00 90.38 79 ARG A O 1
ATOM 687 N N . SER A 1 80 ? -3.427 -4.637 -9.567 1.00 90.38 80 SER A N 1
ATOM 688 C CA . SER A 1 80 ? -2.916 -3.846 -10.693 1.00 90.38 80 SER A CA 1
ATOM 689 C C . SER A 1 80 ? -1.401 -3.658 -10.604 1.00 90.38 80 SER A C 1
ATOM 691 O O . SER A 1 80 ? -0.688 -3.923 -11.566 1.00 90.38 80 SER A O 1
ATOM 693 N N . LEU A 1 81 ? -0.894 -3.287 -9.429 1.00 90.00 81 LEU A N 1
ATOM 694 C CA . LEU A 1 81 ? 0.528 -3.086 -9.157 1.00 90.00 81 LEU A CA 1
ATOM 695 C C . LEU A 1 81 ? 1.325 -4.389 -9.308 1.00 90.00 81 LEU A C 1
ATOM 697 O O . LEU A 1 81 ? 2.386 -4.391 -9.928 1.00 90.00 81 LEU A O 1
ATOM 701 N N . ILE A 1 82 ? 0.796 -5.520 -8.826 1.00 89.25 82 ILE A N 1
ATOM 702 C CA . ILE A 1 82 ? 1.406 -6.838 -9.058 1.00 89.25 82 ILE A CA 1
ATOM 703 C C . ILE A 1 82 ? 1.409 -7.199 -10.542 1.00 89.25 82 ILE A C 1
ATOM 705 O O . ILE A 1 82 ? 2.388 -7.769 -11.022 1.00 89.25 82 ILE A O 1
ATOM 709 N N . ALA A 1 83 ? 0.326 -6.913 -11.267 1.00 89.69 83 ALA A N 1
ATOM 710 C CA . ALA A 1 83 ? 0.261 -7.186 -12.697 1.00 89.69 83 ALA A CA 1
ATOM 711 C C . ALA A 1 83 ? 1.318 -6.376 -13.459 1.00 89.69 83 ALA A C 1
ATOM 713 O O . ALA A 1 83 ? 2.030 -6.953 -14.276 1.00 89.69 83 ALA A O 1
ATOM 714 N N . ILE A 1 84 ? 1.474 -5.088 -13.131 1.00 86.38 84 ILE A N 1
ATOM 715 C CA . ILE A 1 84 ? 2.502 -4.212 -13.711 1.00 86.38 84 ILE A CA 1
ATOM 716 C C . ILE A 1 84 ? 3.901 -4.747 -13.398 1.00 86.38 84 ILE A C 1
ATOM 718 O O . ILE A 1 84 ? 4.679 -4.964 -14.319 1.00 86.38 84 ILE A O 1
ATOM 722 N N . LYS A 1 85 ? 4.181 -5.087 -12.133 1.00 83.81 85 LYS A N 1
ATOM 723 C CA . LYS A 1 85 ? 5.467 -5.661 -11.697 1.00 83.81 85 LYS A CA 1
ATOM 724 C C . LYS A 1 85 ? 5.839 -6.976 -12.406 1.00 83.81 85 LYS A C 1
ATOM 726 O O . LYS A 1 85 ? 6.982 -7.410 -12.341 1.00 83.81 85 LYS A O 1
ATOM 731 N N . ARG A 1 86 ? 4.881 -7.663 -13.037 1.00 86.69 86 ARG A N 1
ATOM 732 C CA . ARG A 1 86 ? 5.103 -8.921 -13.775 1.00 86.69 86 ARG A CA 1
ATOM 733 C C . ARG A 1 86 ? 5.281 -8.726 -15.282 1.00 86.69 86 ARG A C 1
ATOM 735 O O . ARG A 1 86 ? 5.522 -9.714 -15.979 1.00 86.69 86 ARG A O 1
ATOM 742 N N . LEU A 1 87 ? 5.108 -7.513 -15.805 1.00 86.19 87 LEU A N 1
ATOM 743 C CA . LEU A 1 87 ? 5.284 -7.243 -17.229 1.00 86.19 87 LEU A CA 1
ATOM 744 C C . LEU A 1 87 ? 6.759 -7.389 -17.617 1.00 86.19 87 LEU A C 1
ATOM 746 O O . LEU A 1 87 ? 7.665 -7.065 -16.862 1.00 86.19 87 LEU A O 1
ATOM 750 N N . ARG A 1 88 ? 7.013 -7.906 -18.821 1.00 71.62 88 ARG A N 1
ATOM 751 C CA . ARG A 1 88 ? 8.378 -8.058 -19.333 1.00 71.62 88 ARG A CA 1
ATOM 752 C C . ARG A 1 88 ? 8.922 -6.680 -19.714 1.00 71.62 88 ARG A C 1
ATOM 754 O O . ARG A 1 88 ? 8.355 -6.046 -20.599 1.00 71.62 88 ARG A O 1
ATOM 761 N N . GLY A 1 89 ? 10.022 -6.265 -19.091 1.00 68.12 89 GLY A N 1
ATOM 762 C CA . GLY A 1 89 ? 10.524 -4.887 -19.191 1.00 68.12 89 GLY A CA 1
ATOM 763 C C . GLY A 1 89 ? 10.004 -3.971 -18.077 1.00 68.12 89 GLY A C 1
ATOM 764 O O . GLY A 1 89 ? 10.080 -2.758 -18.229 1.00 68.12 89 GLY A O 1
ATOM 765 N N . PHE A 1 90 ? 9.474 -4.573 -17.007 1.00 57.84 90 PHE A N 1
ATOM 766 C CA . PHE A 1 90 ? 9.154 -3.989 -15.706 1.00 57.84 90 PHE A CA 1
ATOM 767 C C . PHE A 1 90 ? 9.829 -4.796 -14.586 1.00 57.84 90 PHE A C 1
ATOM 769 O O . PHE A 1 90 ? 10.202 -5.965 -14.859 1.00 57.84 90 PHE A O 1
#

Organism: NCBI:txid40482

Sequence (90 aa):
QWATFRNRLIMQQFFRLIHAEEEIDWIHIEICHLLTYICEEQRVLGAKAAEVEGENPALVLQIREYWDERARFNDLHWRSLIAIKRLRGF

Nearest PDB structures (foldseek):
  6b87-assembly3_C  TM=6.537E-01  e=3.715E+00  synthetic construct
  4abm-assembly1_B  TM=7.773E-01  e=7.345E+00  Homo sapiens